Protein AF-A0A6L7G928-F1 (afdb_monomer)

Secondary structure (DSSP, 8-state):
-------SSSS----HHHHHHHHHHHTSSTTT--TTTSPPPPHHHHHHHHHHHHTT-STTSPP--HHHHHHHHHHHHHHTT-SSHHHHHHHTT--HHHHHHHHH-S-GGG--HHHHHHHHHHHTTSS--SSGGGTS-HHHHHTTT-

pLDDT: mean 85.72, std 15.26, range [35.34, 98.06]

Mean predicted aligned error: 6.54 Å

Organism: NCBI:txid2692189

Foldseek 3Di:
DDDPQPDDQNDGFDLVLLQVLVQCVVLVHLVSRDPVPGDTDDPVVSVVLLVVLVVPLDQPDPDDQCPNLQSLLSSLQVVVVHRHSCVSCLFLVHHSVVVVVCNVDPPVPPCHPSSSNSSCCRNRVVDDDPDPVVRDDPVVVVVVVD

Structure (mmCIF, N/CA/C/O backbone):
data_AF-A0A6L7G928-F1
#
_entry.id   AF-A0A6L7G928-F1
#
loop_
_atom_site.group_PDB
_atom_site.id
_atom_site.type_symbol
_atom_site.label_atom_id
_atom_site.label_alt_id
_atom_site.label_comp_id
_atom_site.label_asym_id
_atom_site.label_entity_id
_atom_site.label_seq_id
_atom_site.pdbx_PDB_ins_code
_atom_site.Cartn_x
_atom_site.Cartn_y
_atom_site.Cartn_z
_atom_site.occupancy
_atom_site.B_iso_or_equiv
_atom_site.auth_seq_id
_atom_site.auth_comp_id
_atom_site.auth_asym_id
_atom_site.auth_atom_id
_atom_site.pdbx_PDB_model_num
ATOM 1 N N . MET A 1 1 ? -22.715 21.341 -3.447 1.00 35.34 1 MET A N 1
ATOM 2 C CA . MET A 1 1 ? -21.274 21.121 -3.688 1.00 35.34 1 MET A CA 1
ATOM 3 C C . MET A 1 1 ? -21.184 20.031 -4.736 1.00 35.34 1 MET A C 1
ATOM 5 O O . MET A 1 1 ? -21.659 18.936 -4.476 1.00 35.34 1 MET A O 1
ATOM 9 N N . ASN A 1 2 ? -20.726 20.368 -5.941 1.00 35.72 2 ASN A N 1
ATOM 10 C CA . ASN A 1 2 ? -20.607 19.415 -7.043 1.00 35.72 2 ASN A CA 1
ATOM 11 C C . ASN A 1 2 ? -19.379 18.540 -6.783 1.00 35.72 2 ASN A C 1
ATOM 13 O O . ASN A 1 2 ? -18.256 19.023 -6.907 1.00 35.72 2 ASN A O 1
ATOM 17 N N . GLY A 1 3 ? -19.600 17.289 -6.380 1.00 40.16 3 GLY A N 1
ATOM 18 C CA . GLY A 1 3 ? -18.551 16.280 -6.315 1.00 40.16 3 GLY A CA 1
ATOM 19 C C . GLY A 1 3 ? -18.141 15.916 -7.734 1.00 40.16 3 GLY A C 1
ATOM 20 O O . GLY A 1 3 ? -18.885 15.241 -8.440 1.00 40.16 3 GLY A O 1
ATOM 21 N N . GLN A 1 4 ? -16.989 16.411 -8.177 1.00 41.91 4 GLN A N 1
ATOM 22 C CA . GLN A 1 4 ? -16.312 15.809 -9.314 1.00 41.91 4 GLN A CA 1
ATOM 23 C C . GLN A 1 4 ? -15.776 14.465 -8.830 1.00 41.91 4 GLN A C 1
ATOM 25 O O . GLN A 1 4 ? -14.746 14.410 -8.169 1.00 41.91 4 GLN A O 1
ATOM 30 N N . GLU A 1 5 ? -16.508 13.391 -9.122 1.00 47.78 5 GLU A N 1
ATOM 31 C CA . GLU A 1 5 ? -15.951 12.044 -9.099 1.00 47.78 5 GLU A CA 1
ATOM 32 C C . GLU A 1 5 ? -14.774 12.034 -10.076 1.00 47.78 5 GLU A C 1
ATOM 34 O O . GLU A 1 5 ? -14.949 12.096 -11.296 1.00 47.78 5 GLU A O 1
ATOM 39 N N . THR A 1 6 ? -13.558 12.038 -9.539 1.00 47.78 6 THR A N 1
ATOM 40 C CA . THR A 1 6 ? -12.317 11.895 -10.296 1.00 47.78 6 THR A CA 1
ATOM 41 C C . THR A 1 6 ? -12.263 10.473 -10.856 1.00 47.78 6 THR A C 1
ATOM 43 O O . THR A 1 6 ? -11.612 9.582 -10.322 1.00 47.78 6 THR A O 1
ATOM 46 N N . MET A 1 7 ? -13.000 10.237 -11.942 1.00 40.56 7 MET A N 1
ATOM 47 C CA . MET A 1 7 ? -12.896 9.027 -12.747 1.00 40.56 7 MET A CA 1
ATOM 48 C C . MET A 1 7 ? -11.591 9.089 -13.543 1.00 40.56 7 MET A C 1
ATOM 50 O O . MET A 1 7 ? -11.532 9.657 -14.633 1.00 40.56 7 MET A O 1
ATOM 54 N N . GLN A 1 8 ? -10.533 8.490 -13.008 1.00 46.47 8 GLN A N 1
ATOM 55 C CA . GLN A 1 8 ? -9.375 8.097 -13.802 1.00 46.47 8 GLN A CA 1
ATOM 56 C C . GLN A 1 8 ? -9.396 6.570 -13.924 1.00 46.47 8 GLN A C 1
ATOM 58 O O . GLN A 1 8 ? -9.182 5.872 -12.944 1.00 46.47 8 GLN A O 1
ATOM 63 N N . LEU A 1 9 ? -9.663 6.084 -15.149 1.00 46.88 9 LEU A N 1
ATOM 64 C CA . LEU A 1 9 ? -9.648 4.674 -15.599 1.00 46.88 9 LEU A CA 1
ATOM 65 C C . LEU A 1 9 ? -10.939 3.838 -15.445 1.00 46.88 9 LEU A C 1
ATOM 67 O O . LEU A 1 9 ? -10.888 2.622 -15.581 1.00 46.88 9 LEU A O 1
ATOM 71 N N . GLY A 1 10 ? -12.113 4.456 -15.272 1.00 44.28 10 GLY A N 1
ATOM 72 C CA . GLY A 1 10 ? -13.406 3.753 -15.386 1.00 44.28 10 GLY A CA 1
ATOM 73 C C . GLY A 1 10 ? -13.831 2.928 -14.163 1.00 44.28 10 GLY A C 1
ATOM 74 O O . GLY A 1 10 ? -14.933 2.385 -14.164 1.00 44.28 10 GLY A O 1
ATOM 75 N N . CYS A 1 11 ? -13.015 2.902 -13.108 1.00 49.06 11 CYS A N 1
ATOM 76 C CA . CYS A 1 11 ? -13.410 2.490 -11.762 1.00 49.06 11 CYS A CA 1
ATOM 77 C C . CYS A 1 11 ? -13.461 3.725 -10.846 1.00 49.06 11 CYS A C 1
ATOM 79 O O . CYS A 1 11 ? -12.625 4.622 -10.998 1.00 49.06 11 CYS A O 1
ATOM 81 N N . PRO A 1 12 ? -14.422 3.805 -9.909 1.00 64.81 12 PRO A N 1
ATOM 82 C CA . PRO A 1 12 ? -14.424 4.859 -8.903 1.00 64.81 12 PRO A CA 1
ATOM 83 C C . PRO A 1 12 ? -13.155 4.762 -8.047 1.00 64.81 12 PRO A C 1
ATOM 85 O O . PRO A 1 12 ? -12.736 3.669 -7.668 1.00 64.81 12 PRO A O 1
ATOM 88 N N . LEU A 1 13 ? -12.542 5.913 -7.766 1.00 75.44 13 LEU A N 1
ATOM 89 C CA . LEU A 1 13 ? -11.373 6.013 -6.897 1.00 75.44 13 LEU A CA 1
ATOM 90 C C . LEU A 1 13 ? -11.729 5.472 -5.5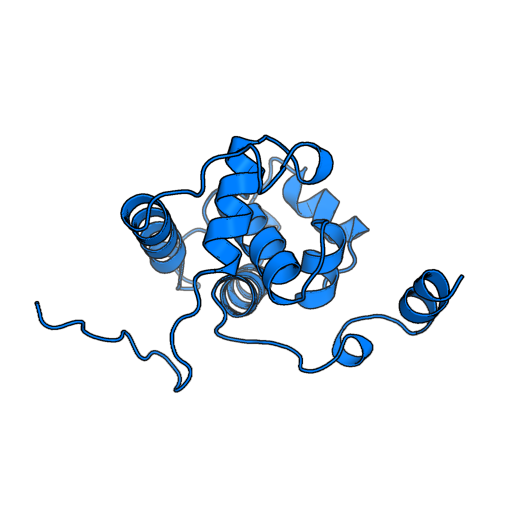03 1.00 75.44 13 LEU A C 1
ATOM 92 O O . LEU A 1 13 ? -12.591 6.029 -4.825 1.00 75.44 13 LEU A O 1
ATOM 96 N N . ASP A 1 14 ? -11.059 4.404 -5.071 1.00 85.31 14 ASP A N 1
ATOM 97 C CA . ASP A 1 14 ? -11.282 3.789 -3.762 1.00 85.31 14 ASP A CA 1
ATOM 98 C C . ASP A 1 14 ? -10.063 3.998 -2.856 1.00 85.31 14 ASP A C 1
ATOM 100 O O . ASP A 1 14 ? -9.083 3.250 -2.893 1.00 85.31 14 ASP A O 1
ATOM 104 N N . LEU A 1 15 ? -10.156 5.029 -2.011 1.00 92.06 15 LEU A N 1
ATOM 105 C CA . LEU A 1 15 ? -9.124 5.400 -1.041 1.00 92.06 15 LEU A CA 1
ATOM 106 C C . LEU A 1 15 ? -9.274 4.690 0.316 1.00 92.06 15 LEU A C 1
ATOM 108 O O . LEU A 1 15 ? -8.573 5.048 1.266 1.00 92.06 15 LEU A O 1
ATOM 112 N N . SER A 1 16 ? -10.163 3.696 0.450 1.00 94.12 16 SER A N 1
ATOM 113 C CA . SER A 1 16 ? -10.336 2.965 1.718 1.00 94.12 16 SER A CA 1
ATOM 114 C C . SER A 1 16 ? -9.037 2.291 2.169 1.00 94.12 16 SER A C 1
ATOM 116 O O . SER A 1 16 ? -8.655 2.408 3.333 1.00 94.12 16 SER A O 1
ATOM 118 N N . GLY A 1 17 ? -8.292 1.701 1.230 1.00 95.56 17 GLY A N 1
ATOM 119 C CA . GLY A 1 17 ? -6.972 1.125 1.485 1.00 95.56 17 GLY A CA 1
ATOM 120 C C . GLY A 1 17 ? -5.977 2.145 2.024 1.00 95.56 17 GLY A C 1
ATOM 121 O O . GLY A 1 17 ? -5.317 1.891 3.031 1.00 95.56 17 GLY A O 1
ATOM 122 N N . LEU A 1 18 ? -5.893 3.315 1.381 1.00 96.94 18 LEU A N 1
ATOM 123 C CA . LEU A 1 18 ? -4.999 4.391 1.809 1.00 96.94 18 LEU A CA 1
ATOM 124 C C . LEU A 1 18 ? -5.369 4.902 3.207 1.00 96.94 18 LEU A C 1
ATOM 126 O O . LEU A 1 18 ? -4.482 5.140 4.025 1.00 96.94 18 LEU A O 1
ATOM 130 N N . ARG A 1 19 ? -6.667 5.003 3.519 1.00 97.38 19 ARG A N 1
ATOM 131 C CA . ARG A 1 19 ? -7.132 5.370 4.862 1.00 97.38 19 ARG A CA 1
ATOM 132 C C . ARG A 1 19 ? -6.692 4.359 5.916 1.00 97.38 19 ARG A C 1
ATOM 134 O O . ARG A 1 19 ? -6.175 4.763 6.954 1.00 97.38 19 ARG A O 1
ATOM 141 N N . THR A 1 20 ? -6.861 3.065 5.651 1.00 96.94 20 THR A N 1
ATOM 142 C CA . THR A 1 20 ? -6.401 2.010 6.563 1.00 96.94 20 THR A CA 1
ATOM 143 C C . THR A 1 20 ? -4.884 2.060 6.741 1.00 96.94 20 THR A C 1
ATOM 145 O O . THR A 1 20 ? -4.403 2.004 7.869 1.00 96.94 20 THR A O 1
ATOM 148 N N . ALA A 1 21 ? -4.123 2.239 5.658 1.00 97.69 21 ALA A N 1
ATOM 149 C CA . ALA A 1 21 ? -2.667 2.355 5.719 1.00 97.69 21 ALA A CA 1
ATOM 150 C C . ALA A 1 21 ? -2.198 3.541 6.575 1.00 97.69 21 ALA A C 1
ATOM 152 O O . ALA A 1 21 ? -1.250 3.401 7.347 1.00 97.69 21 ALA A O 1
ATOM 153 N N . LEU A 1 22 ? -2.877 4.687 6.476 1.00 97.75 22 LEU A N 1
ATOM 154 C CA . LEU A 1 22 ? -2.591 5.857 7.307 1.00 97.75 22 LEU A CA 1
ATOM 155 C C . LEU A 1 22 ? -2.906 5.606 8.783 1.00 97.75 22 LEU A C 1
ATOM 157 O O . LEU A 1 22 ? -2.075 5.915 9.630 1.00 97.75 22 LEU A O 1
ATOM 161 N N . ALA A 1 23 ? -4.041 4.974 9.091 1.00 97.31 23 ALA A N 1
ATOM 162 C CA . ALA A 1 23 ? -4.377 4.603 10.467 1.00 97.31 23 ALA A CA 1
ATOM 163 C C . ALA A 1 23 ? -3.328 3.649 11.075 1.00 97.31 23 ALA A C 1
ATOM 165 O O . ALA A 1 23 ? -2.940 3.780 12.234 1.00 97.31 23 ALA A O 1
ATOM 166 N N . ILE A 1 24 ? -2.805 2.719 10.269 1.00 97.12 24 ILE A N 1
ATOM 167 C CA . ILE A 1 24 ? -1.730 1.803 10.671 1.00 97.12 24 ILE A CA 1
ATOM 168 C C . ILE A 1 24 ? -0.401 2.537 10.884 1.00 97.12 24 ILE A C 1
ATOM 170 O O . ILE A 1 24 ? 0.348 2.178 11.795 1.00 97.12 24 ILE A O 1
ATOM 174 N N . GLU A 1 25 ? -0.081 3.530 10.049 1.00 96.06 25 GLU A N 1
ATOM 175 C CA . GLU A 1 25 ? 1.100 4.383 10.236 1.00 96.06 25 GLU A CA 1
ATOM 176 C C . GLU A 1 25 ? 0.993 5.182 11.543 1.00 96.06 25 GLU A C 1
ATOM 178 O O . GLU A 1 25 ? 1.957 5.206 12.307 1.00 96.06 25 GLU A O 1
ATOM 183 N N . GLU A 1 26 ? -0.178 5.752 11.845 1.00 95.81 26 GLU A N 1
ATOM 184 C CA . GLU A 1 26 ? -0.441 6.477 13.098 1.00 95.81 26 GLU A CA 1
ATOM 185 C C . GLU A 1 26 ? -0.361 5.562 14.332 1.00 95.81 26 GLU A C 1
ATOM 187 O O . GLU A 1 26 ? 0.251 5.931 15.336 1.00 95.81 26 GLU A O 1
ATOM 192 N N . ALA A 1 27 ? -0.882 4.334 14.242 1.00 95.25 27 ALA A N 1
ATOM 193 C CA . ALA A 1 27 ? -0.719 3.303 15.273 1.00 95.25 27 ALA A CA 1
ATOM 194 C C . ALA A 1 27 ? 0.721 2.743 15.354 1.00 95.25 27 ALA A C 1
ATOM 196 O O . ALA A 1 27 ? 1.063 1.978 16.259 1.00 95.25 27 ALA A O 1
ATOM 197 N N . GLY A 1 28 ? 1.579 3.087 14.392 1.00 94.12 28 GLY A N 1
ATOM 198 C CA . GLY A 1 28 ? 2.971 2.666 14.277 1.00 94.12 28 GLY A CA 1
ATOM 199 C C . GLY A 1 28 ? 3.169 1.366 13.495 1.00 94.12 28 GLY A C 1
ATOM 200 O O . GLY A 1 28 ? 4.110 1.278 12.699 1.00 94.12 28 GLY A O 1
ATOM 201 N N . GLN A 1 29 ? 2.335 0.338 13.706 1.00 93.31 29 GLN A N 1
ATOM 202 C CA . GLN A 1 29 ? 2.426 -0.954 13.007 1.00 93.31 29 GLN A CA 1
ATOM 203 C C . GLN A 1 29 ? 1.081 -1.692 12.935 1.00 93.31 29 GLN A C 1
ATOM 205 O O . GLN A 1 29 ? 0.222 -1.533 13.792 1.00 93.31 29 GLN A O 1
ATOM 210 N N . TRP A 1 30 ? 0.955 -2.615 11.972 1.00 94.94 30 TRP A N 1
ATOM 211 C CA . TRP A 1 30 ? -0.241 -3.450 11.765 1.00 94.94 30 TRP A CA 1
ATOM 212 C C . TRP A 1 30 ? -0.768 -4.145 13.023 1.00 94.94 30 TRP A C 1
ATOM 214 O O . TRP A 1 30 ? -1.970 -4.223 13.213 1.00 94.94 30 TRP A O 1
ATOM 224 N N . HIS A 1 31 ? 0.119 -4.673 13.869 1.00 93.88 31 HIS A N 1
ATOM 225 C CA . HIS A 1 31 ? -0.280 -5.415 15.069 1.00 93.88 31 HIS A CA 1
ATOM 226 C C . HIS A 1 31 ? -0.664 -4.509 16.250 1.00 93.88 31 HIS A C 1
ATOM 228 O O . HIS A 1 31 ? -1.099 -5.014 17.281 1.00 93.88 31 HIS A O 1
ATOM 234 N N . LEU A 1 32 ? -0.441 -3.198 16.120 1.00 94.56 32 LEU A N 1
ATOM 235 C CA . LEU A 1 32 ? -0.816 -2.184 17.106 1.00 94.56 32 LEU A CA 1
ATOM 236 C C . LEU A 1 32 ? -2.126 -1.487 16.734 1.00 94.56 32 LEU A C 1
ATOM 238 O O . LEU A 1 32 ? -2.777 -0.947 17.626 1.00 94.56 32 LEU A O 1
ATOM 242 N N . TYR A 1 33 ? -2.485 -1.526 15.448 1.00 95.12 33 TYR A N 1
ATOM 243 C CA . TYR A 1 33 ? -3.707 -0.953 14.910 1.00 95.12 33 TYR A CA 1
ATOM 244 C C . TYR A 1 33 ? -4.943 -1.740 15.353 1.00 95.12 33 TYR A C 1
ATOM 246 O O . TYR A 1 33 ? -5.032 -2.953 15.146 1.00 95.12 33 TYR A O 1
ATOM 254 N N . ASP A 1 34 ? -5.903 -1.021 15.918 1.00 93.88 34 ASP A N 1
ATOM 255 C CA . ASP A 1 34 ? -7.213 -1.507 16.323 1.00 93.88 34 ASP A CA 1
ATOM 256 C C . ASP A 1 34 ? -8.294 -0.548 15.785 1.00 93.88 34 ASP A C 1
ATOM 258 O O . ASP A 1 34 ? -8.382 0.587 16.256 1.00 93.88 34 ASP A O 1
ATOM 262 N N . PRO A 1 35 ? -9.134 -0.968 14.820 1.00 91.12 35 PRO A N 1
ATOM 263 C CA . PRO A 1 35 ? -10.143 -0.100 14.212 1.00 91.12 35 PRO A CA 1
ATOM 264 C C . PRO A 1 35 ? -11.241 0.358 15.184 1.00 91.12 35 PRO A C 1
ATOM 266 O O . PRO A 1 35 ? -11.948 1.315 14.871 1.00 91.12 35 PRO A O 1
ATOM 269 N N . GLU A 1 36 ? -11.418 -0.307 16.332 1.00 92.44 36 GLU A N 1
ATOM 270 C CA . GLU A 1 36 ? -12.395 0.108 17.349 1.00 92.44 36 GLU A CA 1
ATOM 271 C C . GLU A 1 36 ? -11.840 1.193 18.280 1.00 92.44 36 GLU A C 1
ATOM 273 O O . GLU A 1 36 ? -12.603 1.977 18.850 1.00 92.44 36 GLU A O 1
ATOM 278 N N . ARG A 1 37 ? -10.513 1.247 18.438 1.00 92.62 37 ARG A N 1
ATOM 279 C CA . ARG A 1 37 ? -9.829 2.169 19.355 1.00 92.62 37 ARG A CA 1
ATOM 280 C C . ARG A 1 37 ? -9.184 3.347 18.637 1.00 92.62 37 ARG A C 1
ATOM 282 O O . ARG A 1 37 ? -9.187 4.459 19.166 1.00 92.62 37 ARG A O 1
ATOM 289 N N . ASP A 1 38 ? -8.598 3.098 17.475 1.00 91.44 38 ASP A N 1
ATOM 290 C CA . ASP A 1 38 ? -7.766 4.063 16.776 1.00 91.44 38 ASP A CA 1
ATOM 291 C C . ASP A 1 38 ? -8.639 4.884 15.809 1.00 91.44 38 ASP A C 1
ATOM 293 O O . ASP A 1 38 ? -9.329 4.317 14.954 1.00 91.44 38 ASP A O 1
ATOM 297 N N . PRO A 1 39 ? -8.660 6.223 15.942 1.00 89.81 39 PRO A N 1
ATOM 298 C CA . PRO A 1 39 ? -9.528 7.066 15.135 1.00 89.81 39 PRO A CA 1
ATOM 299 C C . PRO A 1 39 ? -9.153 6.967 13.656 1.00 89.81 39 PRO A C 1
ATOM 301 O O . PRO A 1 39 ? -7.983 7.000 13.286 1.00 89.81 39 PRO A O 1
ATOM 304 N N . ALA A 1 40 ? -10.163 6.885 12.791 1.00 91.38 40 ALA A N 1
ATOM 305 C CA . ALA A 1 40 ? -9.928 6.908 11.357 1.00 91.38 40 ALA A CA 1
ATOM 306 C C . ALA A 1 40 ? -9.361 8.278 10.925 1.00 91.38 40 ALA A C 1
ATOM 308 O O . ALA A 1 40 ? -9.910 9.311 11.329 1.00 91.38 40 ALA A O 1
ATOM 309 N N . PRO A 1 41 ? -8.340 8.310 10.048 1.00 95.69 41 PRO A N 1
ATOM 310 C CA . PRO A 1 41 ? -7.863 9.547 9.443 1.00 95.69 41 PRO A CA 1
ATOM 311 C C . PRO A 1 41 ? -9.004 10.293 8.750 1.00 95.69 41 PRO A C 1
ATOM 313 O O . PRO A 1 41 ? -9.880 9.673 8.136 1.00 95.69 41 PRO A O 1
ATOM 316 N N . SER A 1 42 ? -8.997 11.623 8.831 1.00 95.75 42 SER A N 1
ATOM 317 C CA . SER A 1 42 ? -10.003 12.461 8.171 1.00 95.75 42 SER A CA 1
ATOM 318 C C . SER A 1 42 ? -9.878 12.410 6.646 1.00 95.75 42 SER A C 1
ATOM 320 O O . SER A 1 42 ? -8.796 12.188 6.103 1.00 95.75 42 SER A O 1
ATOM 322 N N . ASP A 1 43 ? -10.974 12.688 5.937 1.00 94.00 43 ASP A N 1
ATOM 323 C CA . ASP A 1 43 ? -10.989 12.728 4.467 1.00 94.00 43 ASP A CA 1
ATOM 324 C C . ASP A 1 43 ? -9.944 13.704 3.914 1.00 94.00 43 ASP A C 1
ATOM 326 O O . ASP A 1 43 ? -9.265 13.399 2.940 1.00 94.00 43 ASP A O 1
ATOM 330 N N . ALA A 1 44 ? -9.754 14.844 4.585 1.00 95.25 44 ALA A N 1
ATOM 331 C CA . ALA A 1 44 ? -8.758 15.840 4.206 1.00 95.25 44 ALA A CA 1
ATOM 332 C C . ALA A 1 44 ? -7.316 15.316 4.333 1.00 95.25 44 ALA A C 1
ATOM 334 O O . ALA A 1 44 ? -6.485 15.620 3.481 1.00 95.25 44 ALA A O 1
ATOM 335 N N . GLN A 1 45 ? -7.015 14.518 5.366 1.00 96.00 45 GLN A N 1
ATOM 336 C CA . GLN A 1 45 ? -5.698 13.887 5.519 1.00 96.00 45 GLN A CA 1
ATOM 337 C C . GLN A 1 45 ? -5.455 12.845 4.424 1.00 96.00 45 GLN A C 1
ATOM 339 O O . GLN A 1 45 ? -4.376 12.818 3.834 1.00 96.00 45 GLN A O 1
ATOM 344 N N . VAL A 1 46 ? -6.457 12.008 4.132 1.00 96.62 46 VAL A N 1
ATOM 345 C CA . VAL A 1 46 ? -6.355 10.979 3.085 1.00 96.62 46 VAL A CA 1
ATOM 346 C C . VAL A 1 46 ? -6.166 11.630 1.712 1.00 96.62 46 VAL A C 1
ATOM 348 O O . VAL A 1 46 ? -5.282 11.219 0.964 1.00 96.62 46 VAL A O 1
ATOM 351 N N . GLU A 1 47 ? -6.940 12.674 1.407 1.00 95.06 47 GLU A N 1
ATOM 352 C CA . GLU A 1 47 ? -6.831 13.429 0.155 1.00 95.06 47 GLU A CA 1
ATOM 353 C C . GLU A 1 47 ? -5.463 14.110 0.022 1.00 95.06 47 GLU A C 1
ATOM 355 O O . GLU A 1 47 ? -4.842 14.034 -1.034 1.00 95.06 47 GLU A O 1
ATOM 360 N N . ALA A 1 48 ? -4.946 14.725 1.091 1.00 95.69 48 ALA A N 1
ATOM 361 C CA . ALA A 1 48 ? -3.627 15.355 1.065 1.00 95.69 48 ALA A CA 1
ATOM 362 C C . ALA A 1 48 ? -2.523 14.347 0.705 1.00 95.69 48 ALA A C 1
ATOM 364 O O . ALA A 1 48 ? -1.729 14.598 -0.201 1.00 95.69 48 ALA A O 1
ATOM 365 N N . VAL A 1 49 ? -2.520 13.175 1.348 1.00 95.94 49 VAL A N 1
ATOM 366 C CA . VAL A 1 49 ? -1.539 12.115 1.068 1.00 95.94 49 VAL A CA 1
ATOM 367 C C . VAL A 1 49 ? -1.726 11.531 -0.332 1.00 95.94 49 VAL A C 1
ATOM 369 O O . VAL A 1 49 ? -0.744 11.243 -1.016 1.00 95.94 49 VAL A O 1
ATOM 372 N N . TYR A 1 50 ? -2.968 11.378 -0.796 1.00 95.38 50 TYR A N 1
ATOM 373 C CA . TYR A 1 50 ? -3.246 10.974 -2.173 1.00 95.38 50 TYR A CA 1
ATOM 374 C C . TYR A 1 50 ? -2.621 11.955 -3.177 1.00 95.38 50 TYR A C 1
ATOM 376 O O . TYR A 1 50 ? -1.894 11.529 -4.076 1.00 95.38 50 TYR A O 1
ATOM 384 N N . GLN A 1 51 ? -2.825 13.262 -2.996 1.00 93.69 51 GLN A N 1
ATOM 385 C CA . GLN A 1 51 ? -2.239 14.286 -3.869 1.00 93.69 51 GLN A CA 1
ATOM 386 C C . GLN A 1 51 ? -0.704 14.291 -3.807 1.00 93.69 51 GLN A C 1
ATOM 388 O O . GLN A 1 51 ? -0.050 14.424 -4.844 1.00 93.69 51 GLN A O 1
ATOM 393 N N . GLU A 1 52 ? -0.119 14.081 -2.623 1.00 94.12 52 GLU A N 1
ATOM 394 C CA . GLU A 1 52 ? 1.331 13.914 -2.460 1.00 94.12 52 GLU A CA 1
ATOM 395 C C . GLU A 1 52 ? 1.855 12.720 -3.266 1.00 94.12 52 GLU A C 1
ATOM 397 O O . GLU A 1 52 ? 2.830 12.869 -3.997 1.00 94.12 52 GLU A O 1
ATOM 402 N N . ILE A 1 53 ? 1.196 11.557 -3.202 1.00 93.69 53 ILE A N 1
ATOM 403 C CA . ILE A 1 53 ? 1.572 10.373 -3.995 1.00 93.69 53 ILE A CA 1
ATOM 404 C C . ILE A 1 53 ? 1.463 10.672 -5.495 1.00 93.69 53 ILE A C 1
ATOM 406 O O . ILE A 1 53 ? 2.380 10.365 -6.264 1.00 93.69 53 ILE A O 1
ATOM 410 N N . MET A 1 54 ? 0.364 11.301 -5.916 1.00 92.19 54 MET A N 1
ATOM 411 C CA . MET A 1 54 ? 0.091 11.597 -7.324 1.00 92.19 54 MET A CA 1
ATOM 4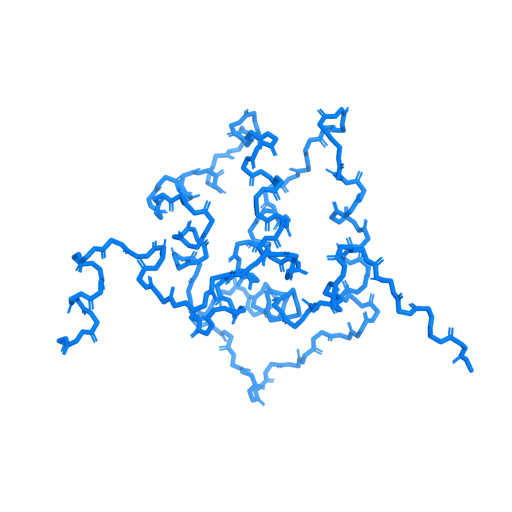12 C C . MET A 1 54 ? 1.067 12.614 -7.928 1.00 92.19 54 MET A C 1
ATOM 414 O O . MET A 1 54 ? 1.308 12.571 -9.138 1.00 92.19 54 MET A O 1
ATOM 418 N N . ALA A 1 55 ? 1.706 13.459 -7.112 1.00 91.56 55 ALA A N 1
ATOM 419 C CA . ALA A 1 55 ? 2.790 14.338 -7.559 1.00 91.56 55 ALA A CA 1
ATOM 420 C C . ALA A 1 55 ? 3.994 13.561 -8.133 1.00 91.56 55 ALA A C 1
ATOM 422 O O . ALA A 1 55 ? 4.751 14.097 -8.945 1.00 91.56 55 ALA A O 1
ATOM 423 N N . PHE A 1 56 ? 4.133 12.281 -7.774 1.00 90.38 56 PHE A N 1
ATOM 424 C CA . PHE A 1 56 ? 5.170 11.377 -8.267 1.00 90.38 56 PHE A CA 1
ATOM 425 C C . PHE A 1 56 ? 4.648 10.395 -9.325 1.00 90.38 56 PHE A C 1
ATOM 427 O O . PHE A 1 56 ? 5.299 9.392 -9.592 1.00 90.38 56 PHE A O 1
ATOM 434 N N . ASN A 1 57 ? 3.504 10.647 -9.974 1.00 88.31 57 ASN A N 1
ATOM 435 C CA . ASN A 1 57 ? 2.947 9.768 -11.016 1.00 88.31 57 ASN A CA 1
ATOM 436 C C . ASN A 1 57 ? 3.661 9.901 -12.390 1.00 88.31 57 ASN A C 1
ATOM 438 O O . ASN A 1 57 ? 3.051 9.844 -13.458 1.00 88.31 57 ASN A O 1
ATOM 442 N N . SER A 1 58 ? 4.972 10.131 -12.403 1.00 86.00 58 SER A N 1
ATOM 443 C CA . SER A 1 58 ? 5.741 10.211 -13.644 1.00 86.00 58 SER A CA 1
ATOM 444 C C . SER A 1 58 ? 7.152 9.686 -13.449 1.00 86.00 58 SER A C 1
ATOM 446 O O . SER A 1 58 ? 7.855 10.096 -12.532 1.00 86.00 58 SER A O 1
ATOM 448 N N . LYS A 1 59 ? 7.615 8.870 -14.404 1.00 82.88 59 LYS A N 1
ATOM 449 C CA . LYS A 1 59 ? 8.985 8.325 -14.444 1.00 82.88 59 LYS A CA 1
A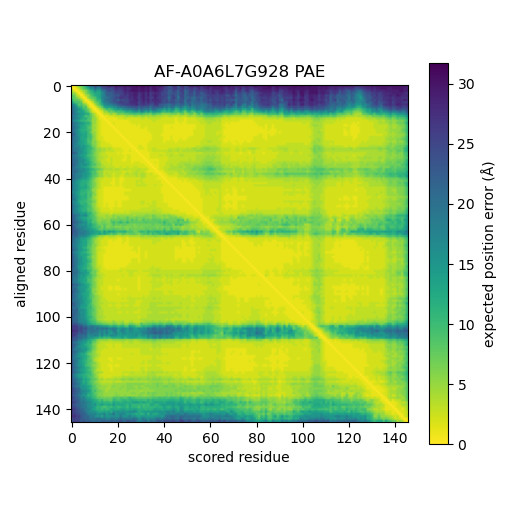TOM 450 C C . LYS A 1 59 ? 10.091 9.385 -14.470 1.00 82.88 59 LYS A C 1
ATOM 452 O O . LYS A 1 59 ? 11.262 9.048 -14.336 1.00 82.88 59 LYS A O 1
ATOM 457 N N . HIS A 1 60 ? 9.735 10.636 -14.756 1.00 84.25 60 HIS A N 1
ATOM 458 C CA . HIS A 1 60 ? 10.662 11.763 -14.823 1.00 84.25 60 HIS A CA 1
ATOM 459 C C . HIS A 1 60 ? 10.773 12.520 -13.498 1.00 84.25 60 HIS A C 1
ATOM 461 O O . HIS A 1 60 ? 11.653 13.368 -13.363 1.00 84.25 60 HIS A O 1
ATOM 467 N N . VAL A 1 61 ? 9.891 12.234 -12.540 1.00 79.88 61 VAL A N 1
ATOM 468 C CA . VAL A 1 61 ? 9.933 12.823 -11.205 1.00 79.88 61 VAL A CA 1
ATOM 469 C C . VAL A 1 61 ? 10.776 11.907 -10.314 1.00 79.88 61 VAL A C 1
ATOM 471 O O . VAL A 1 61 ? 10.545 10.695 -10.309 1.00 79.88 61 VAL A O 1
ATOM 474 N N . PRO A 1 62 ? 11.765 12.443 -9.577 1.00 81.12 62 PRO A N 1
ATOM 475 C CA . PRO A 1 62 ? 12.505 11.664 -8.593 1.00 81.12 62 PRO A CA 1
ATOM 476 C C . PRO A 1 62 ? 11.548 11.052 -7.573 1.00 81.12 62 PRO A C 1
ATOM 478 O O . PRO A 1 62 ? 10.689 11.749 -7.036 1.00 81.12 62 PRO A O 1
ATOM 481 N N . LEU A 1 63 ? 11.695 9.753 -7.317 1.00 80.94 63 LEU A N 1
ATOM 482 C CA . LEU A 1 63 ? 10.845 9.070 -6.354 1.00 80.94 63 LEU A CA 1
ATOM 483 C C . LEU A 1 63 ? 11.090 9.614 -4.939 1.00 80.94 63 LEU A C 1
ATOM 485 O O . LEU A 1 63 ? 12.236 9.912 -4.589 1.00 80.94 63 LEU A O 1
ATOM 489 N N . PRO A 1 64 ? 10.028 9.754 -4.132 1.00 78.00 64 PRO A N 1
ATOM 490 C CA . PRO A 1 64 ? 10.146 10.231 -2.765 1.00 78.00 64 PRO A CA 1
ATOM 491 C C . PRO A 1 64 ? 10.699 9.129 -1.853 1.00 78.00 64 PRO A C 1
ATOM 493 O O . PRO A 1 64 ? 10.921 7.992 -2.275 1.00 78.00 64 PRO A 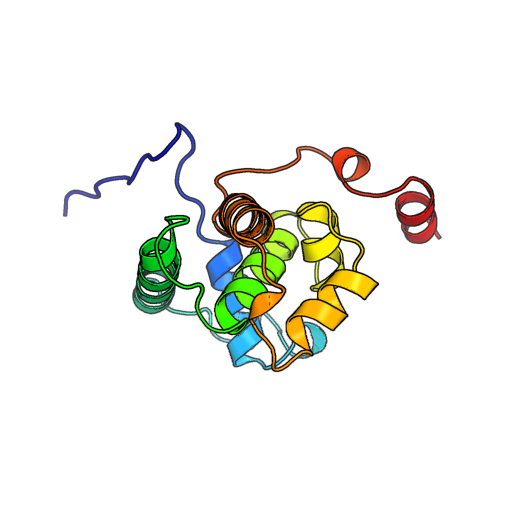O 1
ATOM 496 N N . ASP A 1 65 ? 10.866 9.453 -0.571 1.00 75.00 65 ASP A N 1
ATOM 497 C CA . ASP A 1 65 ? 11.154 8.456 0.459 1.00 75.00 65 ASP A CA 1
ATOM 498 C C . ASP A 1 65 ? 10.135 7.293 0.417 1.00 75.00 65 ASP A C 1
ATOM 500 O O . ASP A 1 65 ? 8.940 7.447 0.133 1.00 75.00 65 ASP A O 1
ATOM 504 N N . THR A 1 66 ? 10.633 6.108 0.761 1.00 86.81 66 THR A N 1
ATOM 505 C CA . THR A 1 66 ? 9.926 4.843 0.970 1.00 86.81 66 THR A CA 1
ATOM 506 C C . THR A 1 66 ? 8.680 4.913 1.853 1.00 86.81 66 THR A C 1
ATOM 508 O O . THR A 1 66 ? 7.899 3.960 1.828 1.00 86.81 66 THR A O 1
ATOM 511 N N . ARG A 1 67 ? 8.436 6.002 2.599 1.00 92.19 67 ARG A N 1
ATOM 512 C CA . ARG A 1 67 ? 7.181 6.222 3.339 1.00 92.19 67 ARG A CA 1
ATOM 513 C C . ARG A 1 67 ? 5.950 5.977 2.464 1.00 92.19 67 ARG A C 1
ATOM 515 O O . ARG A 1 67 ? 5.092 5.180 2.833 1.00 92.19 67 ARG A O 1
ATOM 522 N N . TYR A 1 68 ? 5.868 6.616 1.300 1.00 93.75 68 TYR A N 1
ATOM 523 C CA . TYR A 1 68 ? 4.697 6.470 0.431 1.00 93.75 68 TYR A CA 1
ATOM 524 C C . TYR A 1 68 ? 4.613 5.078 -0.187 1.00 93.75 68 TYR A C 1
ATOM 526 O O . TYR A 1 68 ? 3.529 4.514 -0.285 1.00 93.75 68 TYR A O 1
ATOM 534 N N . LEU A 1 69 ? 5.756 4.474 -0.529 1.00 94.25 69 LEU A N 1
ATOM 535 C CA . LEU A 1 69 ? 5.792 3.081 -0.969 1.00 94.25 69 LEU A CA 1
ATOM 536 C C . LEU A 1 69 ? 5.233 2.149 0.113 1.00 94.25 69 LEU A C 1
ATOM 538 O O . LEU A 1 69 ? 4.412 1.285 -0.179 1.00 94.25 69 LEU A O 1
ATOM 542 N N . ARG A 1 70 ? 5.631 2.353 1.372 1.00 95.44 70 ARG A N 1
ATOM 543 C CA . ARG A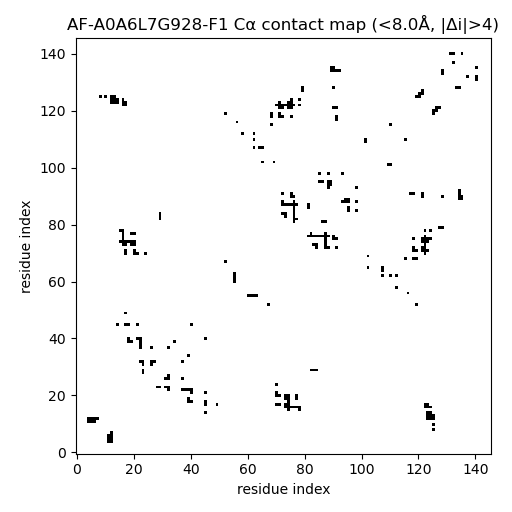 1 70 ? 5.121 1.606 2.523 1.00 95.44 70 ARG A CA 1
ATOM 544 C C . ARG A 1 70 ? 3.607 1.765 2.669 1.00 95.44 70 ARG A C 1
ATOM 546 O O . ARG A 1 70 ? 2.931 0.749 2.806 1.00 95.44 70 ARG A O 1
ATOM 553 N N . LEU A 1 71 ? 3.091 2.993 2.579 1.00 96.81 71 LEU A N 1
ATOM 554 C CA . LEU A 1 71 ? 1.651 3.270 2.627 1.00 96.81 71 LEU A CA 1
ATOM 555 C C . LEU A 1 71 ? 0.897 2.563 1.497 1.00 96.81 71 LEU A C 1
ATOM 557 O O . LEU A 1 71 ? -0.100 1.901 1.756 1.00 96.81 71 LEU A O 1
ATOM 561 N N . MET A 1 72 ? 1.393 2.636 0.260 1.00 96.75 72 MET A N 1
ATOM 562 C CA . MET A 1 72 ? 0.767 1.979 -0.893 1.00 96.75 72 MET A CA 1
ATOM 563 C C . MET A 1 72 ? 0.761 0.449 -0.764 1.00 96.75 72 MET A C 1
ATOM 565 O O . MET A 1 72 ? -0.230 -0.194 -1.104 1.00 96.75 72 MET A O 1
ATOM 569 N N . VAL A 1 73 ? 1.830 -0.145 -0.227 1.00 97.44 73 VAL A N 1
ATOM 570 C CA . VAL A 1 73 ? 1.886 -1.592 0.042 1.00 97.44 73 VAL A CA 1
ATOM 571 C C . VAL A 1 73 ? 0.908 -1.987 1.151 1.00 97.44 73 VAL A C 1
ATOM 573 O O . VAL A 1 73 ? 0.218 -2.998 1.025 1.00 97.44 73 VAL A O 1
ATOM 576 N N . ASP A 1 74 ? 0.816 -1.209 2.229 1.00 98.06 74 ASP A N 1
ATOM 577 C CA . ASP A 1 74 ? -0.154 -1.469 3.297 1.00 98.06 74 ASP A CA 1
ATOM 578 C C . ASP A 1 74 ? -1.596 -1.311 2.796 1.00 98.06 74 ASP A C 1
ATOM 580 O O . ASP A 1 74 ? -2.444 -2.157 3.081 1.00 98.06 74 ASP A O 1
ATOM 584 N N . ALA A 1 75 ? -1.851 -0.298 1.969 1.00 97.56 75 ALA A N 1
ATOM 585 C CA . ALA A 1 75 ? -3.144 -0.075 1.342 1.00 97.56 75 ALA A CA 1
ATOM 586 C C . ALA A 1 75 ? -3.528 -1.238 0.421 1.00 97.56 75 ALA A C 1
ATOM 588 O O . ALA A 1 75 ? -4.641 -1.749 0.515 1.00 97.56 75 ALA A O 1
ATOM 589 N N . ALA A 1 76 ? -2.594 -1.730 -0.399 1.00 97.00 76 ALA A N 1
ATOM 590 C CA . ALA A 1 76 ? -2.821 -2.899 -1.244 1.00 97.00 76 ALA A CA 1
ATOM 591 C C . ALA A 1 76 ? -3.193 -4.141 -0.414 1.00 97.00 76 ALA A C 1
ATOM 593 O O . ALA A 1 76 ? -4.098 -4.880 -0.796 1.00 97.00 76 ALA A O 1
ATOM 594 N N . ALA A 1 77 ? -2.548 -4.352 0.741 1.00 96.94 77 ALA A N 1
ATOM 595 C CA . ALA A 1 77 ? -2.909 -5.434 1.657 1.00 96.94 77 ALA A CA 1
ATOM 596 C C . ALA A 1 77 ? -4.332 -5.256 2.215 1.00 96.94 77 ALA A C 1
ATOM 598 O O . ALA A 1 77 ? -5.119 -6.202 2.184 1.00 96.94 77 ALA A O 1
ATOM 599 N N . ALA A 1 78 ? -4.664 -4.050 2.683 1.00 96.00 78 ALA A N 1
ATOM 600 C CA . ALA A 1 78 ? -5.973 -3.730 3.248 1.00 96.00 78 ALA A CA 1
ATOM 601 C C . ALA A 1 78 ? -7.107 -3.933 2.230 1.00 96.00 78 ALA A C 1
ATOM 603 O O . ALA A 1 78 ? -8.111 -4.569 2.547 1.00 96.00 78 ALA A O 1
ATOM 604 N N . LEU A 1 79 ? -6.917 -3.475 0.987 1.00 95.19 79 LEU A N 1
ATOM 605 C CA . LEU A 1 79 ? -7.895 -3.634 -0.097 1.00 95.19 79 LEU A CA 1
ATOM 606 C C . LEU A 1 79 ? -8.165 -5.096 -0.467 1.00 95.19 79 LEU A C 1
ATOM 608 O O . LEU A 1 79 ? -9.227 -5.397 -1.001 1.00 95.19 79 LEU A O 1
ATOM 612 N N . HIS A 1 80 ? -7.228 -5.994 -0.163 1.00 94.06 80 HIS A N 1
ATOM 613 C CA . HIS A 1 80 ? -7.370 -7.437 -0.364 1.00 94.06 80 HIS A CA 1
ATOM 614 C C . HIS A 1 80 ? -7.690 -8.178 0.951 1.00 94.06 80 HIS A C 1
ATOM 616 O O . HIS A 1 80 ? -7.489 -9.384 1.053 1.00 94.06 80 HIS A O 1
ATOM 622 N N . GLY A 1 81 ? -8.171 -7.473 1.984 1.00 93.00 81 GLY A N 1
ATOM 623 C CA . GLY A 1 81 ? -8.644 -8.087 3.232 1.00 93.00 81 GLY A CA 1
ATOM 624 C C . GLY A 1 81 ? -7.539 -8.676 4.115 1.00 93.00 81 GLY A C 1
ATOM 625 O O . GLY A 1 81 ? -7.795 -9.548 4.948 1.00 93.00 81 GLY A O 1
ATOM 626 N N . HIS A 1 82 ? -6.296 -8.226 3.944 1.00 94.56 82 HIS A N 1
ATOM 627 C CA . HIS A 1 82 ? -5.160 -8.702 4.721 1.00 94.56 82 HIS A CA 1
ATOM 628 C C . HIS A 1 82 ? -4.766 -7.741 5.846 1.00 94.56 82 HIS A C 1
ATOM 630 O O . HIS A 1 82 ? -4.999 -6.539 5.788 1.00 94.56 82 HIS A O 1
ATOM 636 N N . ASN A 1 83 ? -4.091 -8.290 6.859 1.00 93.88 83 ASN A N 1
ATOM 637 C CA . ASN A 1 83 ? -3.705 -7.594 8.089 1.00 93.88 83 ASN A CA 1
ATOM 638 C C . ASN A 1 83 ? -2.182 -7.488 8.292 1.00 93.88 83 ASN A C 1
ATOM 640 O O . ASN A 1 83 ? -1.694 -7.404 9.419 1.00 93.88 83 ASN A O 1
ATOM 644 N N . ALA A 1 84 ? -1.404 -7.572 7.210 1.00 94.69 84 ALA A N 1
ATOM 645 C CA . ALA A 1 84 ? 0.047 -7.451 7.284 1.00 94.69 84 ALA A CA 1
ATOM 646 C C . ALA A 1 84 ? 0.660 -7.032 5.948 1.00 94.69 84 ALA A C 1
ATOM 648 O O . ALA A 1 84 ? 0.346 -7.597 4.899 1.00 94.69 84 ALA A O 1
ATOM 649 N N . ARG A 1 85 ? 1.668 -6.157 6.017 1.00 96.00 85 ARG A N 1
ATOM 650 C CA . ARG A 1 85 ? 2.439 -5.646 4.869 1.00 96.00 85 ARG A CA 1
ATOM 651 C C . ARG A 1 85 ? 2.998 -6.720 3.934 1.00 96.00 85 ARG A C 1
ATOM 653 O O . ARG A 1 85 ? 3.133 -6.493 2.737 1.00 96.00 85 ARG A O 1
ATOM 660 N N . ARG A 1 86 ? 3.332 -7.906 4.460 1.00 94.81 86 ARG A N 1
ATOM 661 C CA . ARG A 1 86 ? 3.826 -9.031 3.640 1.00 94.81 86 ARG A CA 1
ATOM 662 C C . ARG A 1 86 ? 2.842 -9.417 2.530 1.00 94.81 86 ARG A C 1
ATOM 664 O O . ARG A 1 86 ? 3.267 -9.831 1.457 1.00 94.81 86 ARG A O 1
ATOM 671 N N . TRP A 1 87 ? 1.546 -9.269 2.786 1.00 95.00 87 TRP A N 1
ATOM 672 C CA . TRP A 1 87 ? 0.514 -9.577 1.808 1.00 95.00 87 TRP A CA 1
ATOM 673 C C . TRP A 1 87 ? 0.440 -8.506 0.730 1.00 95.00 87 TRP A C 1
ATOM 675 O O . TRP A 1 87 ? 0.373 -8.851 -0.439 1.00 95.00 87 TRP A O 1
ATOM 685 N N . GLY A 1 88 ? 0.594 -7.235 1.102 1.00 96.94 88 GLY A N 1
ATOM 686 C CA . GLY A 1 88 ? 0.700 -6.133 0.148 1.00 96.94 88 GLY A CA 1
ATOM 687 C C . GLY A 1 88 ? 1.836 -6.332 -0.850 1.00 96.94 88 GLY A C 1
ATOM 688 O O . GLY A 1 88 ? 1.639 -6.151 -2.045 1.00 96.94 88 GLY A O 1
ATOM 689 N N . TRP A 1 89 ? 3.002 -6.796 -0.383 1.00 96.38 89 TRP A N 1
ATOM 690 C CA . TRP A 1 89 ? 4.108 -7.158 -1.277 1.00 96.38 89 TRP A CA 1
ATOM 691 C C . TRP A 1 89 ? 3.720 -8.256 -2.263 1.00 96.38 89 TRP A C 1
ATOM 693 O O . TRP A 1 89 ? 4.009 -8.134 -3.448 1.00 96.38 89 TRP A O 1
ATOM 703 N N . SER A 1 90 ? 3.031 -9.290 -1.776 1.00 95.44 90 SER A N 1
ATOM 704 C CA . SER A 1 90 ? 2.584 -10.407 -2.614 1.00 95.44 90 SER A CA 1
ATOM 705 C C . SER A 1 90 ? 1.578 -9.938 -3.669 1.00 95.44 90 SER A C 1
ATOM 707 O O . SER A 1 90 ? 1.747 -10.255 -4.840 1.00 95.44 90 SER A O 1
ATOM 709 N N . VAL A 1 91 ? 0.609 -9.099 -3.279 1.00 96.06 91 VAL A N 1
ATOM 710 C CA . VAL A 1 91 ? -0.350 -8.451 -4.189 1.00 96.06 91 VAL A CA 1
ATOM 711 C C . VAL A 1 91 ? 0.393 -7.701 -5.300 1.00 96.06 91 VAL A C 1
ATOM 713 O O . VAL A 1 91 ? 0.143 -7.911 -6.479 1.00 96.06 91 VAL A O 1
ATOM 716 N N . ILE A 1 92 ? 1.400 -6.895 -4.980 1.00 95.19 92 ILE A N 1
ATOM 717 C CA . ILE A 1 92 ? 2.119 -6.147 -6.025 1.00 95.19 92 ILE A CA 1
ATOM 718 C C . ILE A 1 92 ? 3.179 -6.976 -6.774 1.00 95.19 92 ILE A C 1
ATOM 720 O O . ILE A 1 92 ? 4.014 -6.414 -7.484 1.00 95.19 92 ILE A O 1
ATOM 724 N N . GLY A 1 93 ? 3.163 -8.306 -6.628 1.00 93.25 93 GLY A N 1
ATOM 725 C CA . GLY A 1 93 ? 4.033 -9.231 -7.359 1.00 93.25 93 GLY A CA 1
ATOM 726 C C . GLY A 1 93 ? 5.475 -9.278 -6.848 1.00 93.25 93 GLY A C 1
ATOM 727 O O . GLY A 1 93 ? 6.388 -9.654 -7.583 1.00 93.25 93 GLY A O 1
ATOM 728 N N . VAL A 1 94 ? 5.709 -8.887 -5.595 1.00 93.12 94 VAL A N 1
ATOM 729 C CA . VAL A 1 94 ? 7.039 -8.827 -4.980 1.00 93.12 94 VAL A CA 1
ATOM 730 C C . VAL A 1 94 ? 7.140 -9.840 -3.848 1.00 93.12 94 VAL A C 1
ATOM 732 O O . VAL A 1 94 ? 6.312 -9.886 -2.942 1.00 93.12 94 VAL A O 1
ATOM 735 N N . ASN A 1 95 ? 8.219 -10.628 -3.840 1.00 92.25 95 ASN A N 1
ATOM 736 C CA . ASN A 1 95 ? 8.493 -11.512 -2.711 1.00 92.25 95 ASN A CA 1
ATOM 737 C C . ASN A 1 95 ? 8.601 -10.689 -1.405 1.00 92.25 95 ASN A C 1
ATOM 739 O O . ASN A 1 95 ? 9.405 -9.750 -1.357 1.00 92.25 95 ASN A O 1
ATOM 743 N N . PRO A 1 96 ? 7.884 -11.048 -0.322 1.00 92.81 96 PRO A N 1
ATOM 744 C CA . PRO A 1 96 ? 7.860 -10.244 0.903 1.00 92.81 96 PRO A CA 1
ATOM 745 C C . PRO A 1 96 ? 9.233 -9.995 1.538 1.00 92.81 96 PRO A C 1
ATOM 747 O O . PRO A 1 96 ? 9.461 -8.934 2.123 1.00 92.81 96 PRO A O 1
ATOM 750 N N . THR A 1 97 ? 10.168 -10.942 1.412 1.00 91.31 97 THR A N 1
ATOM 751 C CA . THR A 1 97 ? 11.543 -10.788 1.912 1.00 91.31 97 THR A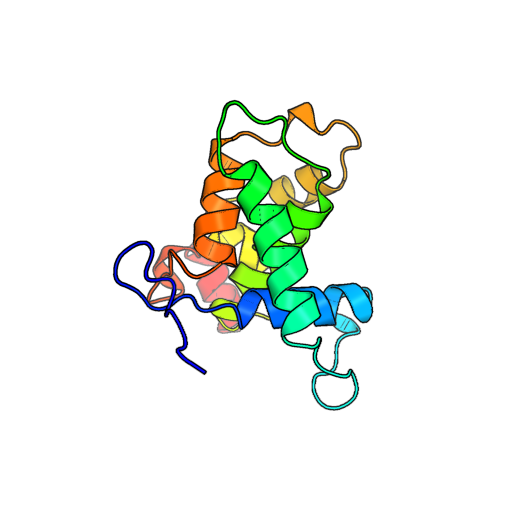 CA 1
ATOM 752 C C . THR A 1 97 ? 12.288 -9.707 1.137 1.00 91.31 97 THR A C 1
ATOM 754 O O . THR A 1 97 ? 12.950 -8.865 1.743 1.00 91.31 97 THR A O 1
ATOM 757 N N . SER A 1 98 ? 12.155 -9.696 -0.192 1.00 90.50 98 SER A N 1
ATOM 758 C CA . SER A 1 98 ? 12.721 -8.651 -1.051 1.00 90.50 98 SER A CA 1
ATOM 759 C C . SER A 1 98 ? 12.082 -7.295 -0.758 1.00 90.50 98 SER A C 1
ATOM 761 O O . SER A 1 98 ? 12.795 -6.314 -0.571 1.00 90.50 98 SER A O 1
ATOM 763 N N . GLY A 1 99 ? 10.755 -7.257 -0.612 1.00 91.94 99 GLY A N 1
ATOM 764 C CA . GLY A 1 99 ? 10.013 -6.046 -0.257 1.00 91.94 99 GLY A CA 1
ATOM 765 C C . GLY A 1 99 ? 10.461 -5.425 1.069 1.00 91.94 99 GLY A C 1
ATOM 766 O O . GLY A 1 99 ? 10.711 -4.224 1.153 1.00 91.94 99 GLY A O 1
ATOM 767 N N . ARG A 1 100 ? 10.664 -6.247 2.108 1.00 90.12 100 ARG A N 1
ATOM 768 C CA . ARG A 1 100 ? 11.201 -5.775 3.396 1.00 90.12 100 ARG A CA 1
ATOM 769 C C . ARG A 1 100 ? 12.585 -5.137 3.251 1.00 90.12 100 ARG A C 1
ATOM 771 O O . ARG A 1 100 ? 12.856 -4.156 3.935 1.00 90.12 100 ARG A O 1
ATOM 778 N N . ARG A 1 101 ? 13.452 -5.689 2.396 1.00 89.38 101 ARG A N 1
ATOM 779 C CA . ARG A 1 101 ? 14.792 -5.130 2.149 1.00 89.38 101 ARG A CA 1
ATOM 780 C C . ARG A 1 101 ? 14.707 -3.769 1.469 1.00 89.38 101 ARG A C 1
ATOM 782 O O . ARG A 1 101 ? 15.400 -2.865 1.903 1.00 89.38 101 ARG A O 1
ATOM 789 N N . ILE A 1 102 ? 13.806 -3.607 0.499 1.00 88.88 102 ILE A N 1
ATOM 790 C CA . ILE A 1 102 ? 13.591 -2.330 -0.202 1.00 88.88 102 ILE A CA 1
ATOM 791 C C . ILE A 1 102 ? 13.224 -1.202 0.775 1.00 88.88 102 ILE A C 1
ATOM 793 O O . ILE A 1 102 ? 13.732 -0.099 0.637 1.00 88.88 102 ILE A O 1
ATOM 797 N N . LEU A 1 103 ? 12.389 -1.466 1.789 1.00 87.69 103 LEU A N 1
ATOM 798 C CA . LEU A 1 103 ? 12.032 -0.452 2.800 1.00 87.69 103 LEU A CA 1
ATOM 799 C C . LEU A 1 103 ? 13.106 -0.217 3.869 1.00 87.69 103 LEU A C 1
ATOM 801 O O . LEU A 1 103 ? 12.989 0.732 4.636 1.00 87.69 103 LEU A O 1
ATOM 805 N N . GLY A 1 104 ? 14.070 -1.128 4.007 1.00 80.88 104 GLY A N 1
ATOM 806 C CA . GLY A 1 104 ? 15.108 -1.059 5.037 1.00 80.88 104 GLY A CA 1
ATOM 807 C C . GLY A 1 104 ? 16.422 -0.456 4.550 1.00 80.88 104 GLY A C 1
ATOM 808 O O . GLY A 1 104 ? 17.339 -0.295 5.348 1.00 80.88 104 GLY A O 1
ATOM 809 N N . GLU A 1 105 ? 16.543 -0.181 3.256 1.00 74.44 105 GLU A N 1
ATOM 810 C CA . GLU A 1 105 ? 17.737 0.411 2.668 1.00 74.44 105 GLU A CA 1
ATOM 811 C C . GLU A 1 105 ? 17.585 1.937 2.623 1.00 74.44 105 GLU A C 1
ATOM 813 O O . GLU A 1 105 ? 16.607 2.453 2.092 1.00 74.44 105 GLU A O 1
ATOM 818 N N . GLU A 1 106 ? 18.568 2.659 3.170 1.00 61.34 106 GLU A N 1
ATOM 819 C CA . GLU A 1 106 ? 18.647 4.132 3.096 1.00 61.34 106 GLU A CA 1
ATOM 820 C C . GLU A 1 106 ? 18.902 4.628 1.659 1.00 61.34 106 GLU A C 1
ATOM 822 O O . GLU A 1 106 ? 18.724 5.802 1.345 1.00 61.34 106 GLU A O 1
ATOM 827 N N . ASP A 1 107 ? 19.313 3.721 0.769 1.00 64.31 107 ASP A N 1
ATOM 828 C CA . ASP A 1 107 ? 19.560 4.004 -0.636 1.00 64.31 107 ASP A CA 1
ATOM 829 C C . ASP A 1 107 ? 18.286 3.797 -1.474 1.00 64.31 107 ASP A C 1
ATOM 831 O O . ASP A 1 107 ? 17.983 2.705 -1.967 1.00 64.31 107 ASP A O 1
ATOM 835 N N . HIS A 1 108 ? 17.540 4.888 -1.658 1.00 63.41 108 HIS A N 1
ATOM 836 C CA . HIS A 1 108 ? 16.301 4.940 -2.440 1.00 63.41 108 HIS A CA 1
ATOM 837 C C . HIS A 1 108 ? 16.482 4.637 -3.940 1.00 63.41 108 HIS A C 1
ATOM 839 O O . HIS A 1 108 ? 15.491 4.504 -4.660 1.00 63.41 108 HIS A O 1
ATOM 845 N N . THR A 1 109 ? 17.717 4.471 -4.431 1.00 65.25 109 THR A N 1
ATOM 846 C CA . THR A 1 109 ? 17.995 4.145 -5.843 1.00 65.25 109 THR A CA 1
ATOM 847 C C . THR A 1 109 ? 17.464 2.776 -6.277 1.00 65.25 109 THR A C 1
ATOM 849 O O . THR A 1 109 ? 17.373 2.506 -7.476 1.00 65.25 109 THR A O 1
ATOM 852 N N . LYS A 1 110 ? 17.074 1.907 -5.332 1.00 70.56 110 LYS A N 1
ATOM 853 C CA . LYS A 1 110 ? 16.552 0.565 -5.639 1.00 70.56 110 LYS A CA 1
ATOM 854 C C . LYS A 1 110 ? 15.050 0.505 -5.890 1.00 70.56 110 LYS A C 1
ATOM 856 O O . LYS A 1 110 ? 14.562 -0.530 -6.349 1.00 70.56 110 LYS A O 1
ATOM 861 N N . VAL A 1 111 ? 14.309 1.580 -5.620 1.00 86.44 111 VAL A N 1
ATOM 862 C CA . VAL A 1 111 ? 12.896 1.638 -6.004 1.00 86.44 111 VAL A CA 1
ATOM 863 C C . VAL A 1 111 ? 12.832 1.966 -7.490 1.00 86.44 111 VAL A C 1
ATOM 865 O O . VAL A 1 111 ? 13.116 3.081 -7.915 1.00 86.44 111 VAL A O 1
ATOM 868 N N . SER A 1 112 ? 12.477 0.976 -8.305 1.00 89.00 112 SER A N 1
ATOM 869 C CA . SER A 1 112 ? 12.250 1.211 -9.726 1.00 89.00 112 SER A CA 1
ATOM 870 C C . SER A 1 112 ? 10.929 1.951 -9.944 1.00 89.00 112 SER A C 1
ATOM 872 O O . SER A 1 112 ? 9.969 1.784 -9.188 1.00 89.00 112 SER A O 1
ATOM 874 N N . TRP A 1 113 ? 10.848 2.725 -11.028 1.00 89.94 113 TRP A N 1
ATOM 875 C CA . TRP A 1 113 ? 9.594 3.357 -11.446 1.00 89.94 113 TRP A CA 1
ATOM 876 C C . TRP A 1 113 ? 8.460 2.335 -11.615 1.00 89.94 113 TRP A C 1
ATOM 878 O O . TRP A 1 113 ? 7.319 2.601 -11.260 1.00 89.94 113 TRP A O 1
ATOM 888 N N . GLN A 1 114 ? 8.773 1.145 -12.131 1.00 92.50 114 GLN A N 1
ATOM 889 C CA . GLN A 1 114 ? 7.801 0.073 -12.328 1.00 92.50 114 GLN A CA 1
ATOM 890 C C . GLN A 1 114 ? 7.237 -0.410 -10.995 1.00 92.50 114 GLN A C 1
ATOM 892 O O . GLN A 1 114 ? 6.028 -0.560 -10.871 1.00 92.50 114 GLN A O 1
ATOM 897 N N . LEU A 1 115 ? 8.097 -0.612 -9.992 1.00 93.25 115 LEU A N 1
ATOM 898 C CA . LEU A 1 115 ? 7.649 -0.998 -8.660 1.00 93.25 115 LEU A CA 1
ATOM 899 C C . LEU A 1 115 ? 6.755 0.081 -8.045 1.00 93.25 115 LEU A C 1
ATOM 901 O O . LEU A 1 115 ? 5.700 -0.235 -7.501 1.00 93.25 115 LEU A O 1
ATOM 905 N N . TRP A 1 116 ? 7.170 1.344 -8.157 1.00 93.50 116 TRP A N 1
ATOM 906 C CA . TRP A 1 116 ? 6.389 2.480 -7.683 1.00 93.50 116 TRP A CA 1
ATOM 907 C C . TRP A 1 116 ? 5.009 2.535 -8.338 1.00 93.50 116 TRP A C 1
ATOM 909 O O . TRP A 1 116 ? 3.996 2.598 -7.647 1.00 93.50 116 TRP A O 1
ATOM 919 N N . PHE A 1 117 ? 4.967 2.458 -9.668 1.00 93.62 117 PHE A N 1
ATOM 920 C CA . PHE A 1 117 ? 3.728 2.521 -10.428 1.00 93.62 117 PHE A CA 1
ATOM 921 C C . PHE A 1 117 ? 2.793 1.361 -10.077 1.00 93.62 117 PHE A C 1
ATOM 923 O O . PHE A 1 117 ? 1.616 1.596 -9.827 1.00 93.62 117 PHE A O 1
ATOM 930 N N . THR A 1 118 ? 3.309 0.133 -9.965 1.00 95.25 118 THR A N 1
ATOM 931 C CA . THR A 1 118 ? 2.508 -1.020 -9.527 1.00 95.25 118 THR A CA 1
ATOM 932 C C . THR A 1 118 ? 1.967 -0.819 -8.111 1.00 95.25 118 THR A C 1
ATOM 934 O O . THR A 1 118 ? 0.781 -1.043 -7.874 1.00 95.25 118 THR A O 1
ATOM 937 N N . ALA A 1 119 ? 2.798 -0.357 -7.170 1.00 95.62 119 ALA A N 1
ATOM 938 C CA . ALA A 1 119 ? 2.353 -0.072 -5.808 1.00 95.62 119 ALA A CA 1
ATOM 939 C C . ALA A 1 119 ? 1.249 0.991 -5.785 1.00 95.62 119 ALA A C 1
ATOM 941 O O . ALA A 1 119 ? 0.246 0.807 -5.103 1.00 95.62 119 ALA A O 1
ATOM 942 N N . MET A 1 120 ? 1.388 2.051 -6.579 1.00 94.38 120 MET A N 1
ATOM 943 C CA . MET A 1 120 ? 0.372 3.088 -6.734 1.00 94.38 120 MET A CA 1
ATOM 944 C C . MET A 1 120 ? -0.924 2.532 -7.334 1.00 94.38 120 MET A C 1
ATOM 946 O O . MET A 1 120 ? -1.999 2.801 -6.804 1.00 94.38 120 MET A O 1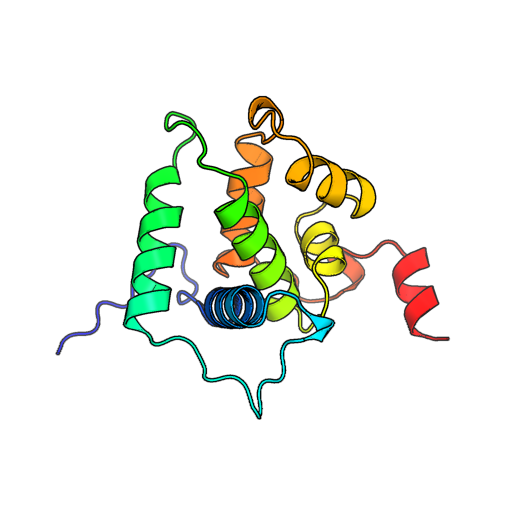
ATOM 950 N N . SER A 1 121 ? -0.842 1.713 -8.388 1.00 93.69 121 SER A N 1
ATOM 951 C CA . SER A 1 121 ? -2.021 1.109 -9.016 1.00 93.69 121 SER A CA 1
ATOM 952 C C . SER A 1 121 ? -2.825 0.252 -8.043 1.00 93.69 121 SER A C 1
ATOM 954 O O . SER A 1 121 ? -4.039 0.402 -7.961 1.00 93.69 121 SER A O 1
ATOM 956 N N . PHE A 1 122 ? -2.166 -0.615 -7.277 1.00 94.88 122 PHE A N 1
ATOM 957 C CA . PHE A 1 122 ? -2.859 -1.478 -6.319 1.00 94.88 122 PHE A CA 1
ATOM 958 C C . PHE A 1 122 ? -3.244 -0.744 -5.030 1.00 94.88 122 PHE A C 1
ATOM 960 O O . PHE A 1 122 ? -4.345 -0.934 -4.524 1.00 94.88 122 PHE A O 1
ATOM 967 N N . GLY A 1 123 ? -2.367 0.111 -4.504 1.00 95.00 123 GLY A N 1
ATOM 968 C CA . GLY A 1 123 ? -2.574 0.826 -3.243 1.00 95.00 123 GLY A CA 1
ATOM 969 C C . GLY A 1 123 ? -3.658 1.902 -3.311 1.00 95.00 123 GLY A C 1
ATOM 970 O O . GLY A 1 123 ? -4.346 2.128 -2.320 1.00 95.00 123 GLY A O 1
ATOM 971 N N . LEU A 1 124 ? -3.845 2.532 -4.476 1.00 93.44 124 LEU A N 1
ATOM 972 C CA . LEU A 1 124 ? -4.898 3.533 -4.709 1.00 93.44 124 LEU A CA 1
ATOM 973 C C . LEU A 1 124 ? -6.164 2.940 -5.351 1.00 93.44 124 LEU A C 1
ATOM 975 O O . LEU A 1 124 ? -7.071 3.677 -5.729 1.00 93.44 124 LEU A O 1
ATOM 979 N N . GLY A 1 125 ? -6.231 1.612 -5.493 1.00 90.56 125 GLY A N 1
ATOM 980 C CA . GLY A 1 125 ? -7.419 0.919 -5.993 1.00 90.56 125 GLY A CA 1
ATOM 981 C C . GLY A 1 125 ? -7.643 0.990 -7.508 1.00 90.56 125 GLY A C 1
ATOM 982 O O . GLY A 1 125 ? -8.713 0.599 -7.964 1.00 90.56 125 GLY A O 1
ATOM 983 N N . PHE A 1 126 ? -6.660 1.428 -8.301 1.00 89.56 126 PHE A N 1
ATOM 984 C CA . PHE A 1 126 ? -6.729 1.389 -9.771 1.00 89.56 126 PHE A CA 1
ATOM 985 C C . PHE A 1 126 ? -6.612 -0.033 -10.345 1.00 89.56 126 PHE A C 1
ATOM 987 O O . PHE A 1 126 ? -7.047 -0.279 -11.468 1.00 89.56 126 PHE A O 1
ATOM 994 N N . ALA A 1 127 ? -6.018 -0.961 -9.592 1.00 90.75 127 ALA A N 1
ATOM 995 C CA . ALA A 1 127 ? -5.907 -2.377 -9.925 1.00 90.75 127 ALA A CA 1
ATOM 996 C C . ALA A 1 127 ? -6.239 -3.244 -8.703 1.00 90.75 127 ALA A C 1
ATOM 998 O O . ALA A 1 127 ? -5.895 -2.892 -7.572 1.00 90.75 127 ALA A O 1
ATOM 999 N N . ARG A 1 128 ? -6.901 -4.382 -8.934 1.00 88.44 128 ARG A N 1
ATOM 1000 C CA . ARG A 1 128 ? -7.241 -5.391 -7.919 1.00 88.44 128 ARG A CA 1
ATOM 1001 C C . ARG A 1 128 ? -7.250 -6.775 -8.544 1.00 88.44 128 ARG A C 1
ATOM 1003 O O . ARG A 1 128 ? -7.572 -6.899 -9.723 1.00 88.44 128 ARG A O 1
ATOM 1010 N N . TYR A 1 129 ? -6.938 -7.781 -7.739 1.00 90.00 129 TYR A N 1
ATOM 1011 C CA . TYR A 1 129 ? -7.251 -9.165 -8.077 1.00 90.00 129 TYR A CA 1
ATOM 1012 C C . TYR A 1 129 ? -8.630 -9.533 -7.550 1.00 90.00 129 TYR A C 1
ATOM 1014 O O . TYR A 1 129 ? -9.086 -8.984 -6.543 1.00 90.00 129 TYR A O 1
ATOM 1022 N N . GLU A 1 130 ? -9.278 -10.485 -8.210 1.00 87.00 130 GLU A N 1
ATOM 1023 C CA . GLU A 1 130 ? -10.569 -11.008 -7.760 1.00 87.00 130 GLU A CA 1
ATOM 1024 C C . GLU A 1 130 ? -10.382 -12.086 -6.686 1.00 87.00 130 GLU A C 1
ATOM 1026 O O . GLU A 1 130 ? -11.235 -12.272 -5.816 1.00 87.00 130 GLU A O 1
ATOM 1031 N N . THR A 1 131 ? -9.254 -12.798 -6.730 1.00 88.25 131 THR A N 1
ATOM 1032 C CA . THR A 1 131 ? -8.981 -13.968 -5.899 1.00 88.25 131 THR A CA 1
ATOM 1033 C C . THR A 1 131 ? -7.538 -14.012 -5.400 1.00 88.25 131 THR A C 1
ATOM 1035 O O . THR A 1 131 ? -6.601 -13.578 -6.068 1.00 88.25 131 THR A O 1
ATOM 1038 N N . GLU A 1 132 ? -7.325 -14.626 -4.229 1.00 87.38 132 GLU A N 1
ATOM 1039 C CA . GLU A 1 132 ? -5.974 -14.804 -3.671 1.00 87.38 132 GLU A CA 1
ATOM 1040 C C . GLU A 1 132 ? -5.067 -15.672 -4.560 1.00 87.38 132 GLU A C 1
ATOM 1042 O O . GLU A 1 132 ? -3.845 -15.539 -4.529 1.00 87.38 132 GLU A O 1
ATOM 1047 N N . ALA A 1 133 ? -5.652 -16.555 -5.375 1.00 87.56 133 ALA A N 1
ATOM 1048 C CA . ALA A 1 133 ? -4.913 -17.440 -6.273 1.00 87.56 133 ALA A CA 1
ATOM 1049 C C . ALA A 1 133 ? -4.167 -16.696 -7.392 1.00 87.56 133 ALA A C 1
ATOM 1051 O O . ALA A 1 133 ? -3.251 -17.260 -7.986 1.00 87.56 133 ALA A O 1
ATOM 1052 N N . GLU A 1 134 ? -4.533 -15.443 -7.668 1.00 88.12 134 GLU A N 1
ATOM 1053 C CA . GLU A 1 134 ? -3.882 -14.624 -8.694 1.00 88.12 134 GLU A CA 1
ATOM 1054 C C . GLU A 1 134 ? -2.519 -14.078 -8.251 1.00 88.12 134 GLU A C 1
ATOM 1056 O O . GLU A 1 134 ? -1.679 -13.780 -9.100 1.00 88.12 134 GLU A O 1
ATOM 1061 N N . TYR A 1 135 ? -2.268 -13.975 -6.941 1.00 88.44 135 TYR A N 1
ATOM 1062 C CA . TYR A 1 135 ? -1.041 -13.365 -6.409 1.00 88.44 135 TYR A CA 1
ATOM 1063 C C . TYR A 1 135 ? -0.348 -14.165 -5.307 1.00 88.44 135 TYR A C 1
ATOM 1065 O O . TYR A 1 135 ? 0.784 -13.844 -4.933 1.00 88.44 135 TYR A O 1
ATOM 1073 N N . LEU A 1 136 ? -0.981 -15.213 -4.780 1.00 85.19 136 LEU A N 1
ATOM 1074 C CA . LEU A 1 136 ? -0.331 -16.134 -3.858 1.00 85.19 136 LEU A CA 1
ATOM 1075 C C . LEU A 1 136 ? 0.240 -17.336 -4.589 1.00 85.19 136 LEU A C 1
ATOM 1077 O O . LEU A 1 136 ? -0.402 -17.961 -5.431 1.00 85.19 136 LEU A O 1
ATOM 1081 N N . ALA A 1 137 ? 1.457 -17.705 -4.201 1.00 78.19 137 ALA A N 1
ATOM 1082 C CA . ALA A 1 137 ? 2.019 -18.965 -4.634 1.00 78.19 137 ALA A CA 1
ATOM 1083 C C . ALA A 1 137 ? 1.224 -20.136 -4.014 1.00 78.19 137 ALA A C 1
ATOM 1085 O O . ALA A 1 137 ? 0.749 -20.014 -2.878 1.00 78.19 137 ALA A O 1
ATOM 1086 N N . PRO A 1 138 ? 1.113 -21.292 -4.698 1.00 76.50 138 PRO A N 1
ATOM 1087 C CA . PRO A 1 138 ? 0.344 -22.439 -4.209 1.00 76.50 138 PRO A CA 1
ATO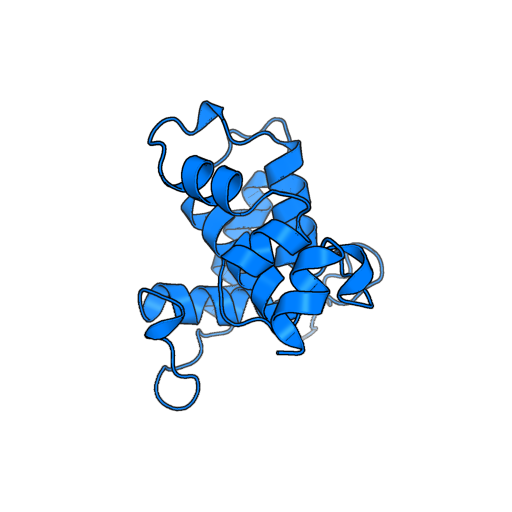M 1088 C C . PRO A 1 138 ? 0.688 -22.849 -2.770 1.00 76.50 138 PRO A C 1
ATOM 1090 O O . PRO A 1 138 ? -0.202 -23.083 -1.955 1.00 76.50 138 PRO A O 1
ATOM 1093 N N . GLN A 1 139 ? 1.975 -22.832 -2.417 1.00 76.31 139 GLN A N 1
ATOM 1094 C CA . GLN A 1 139 ? 2.445 -23.161 -1.070 1.00 76.31 139 GLN A CA 1
ATOM 1095 C C . GLN A 1 139 ? 1.966 -22.190 0.025 1.00 76.31 139 GLN A C 1
ATOM 1097 O O . GLN A 1 139 ? 1.845 -22.580 1.186 1.00 76.31 139 GLN A O 1
ATOM 1102 N N . ASP A 1 140 ? 1.702 -20.926 -0.314 1.00 74.25 140 ASP A N 1
ATOM 1103 C CA . ASP A 1 140 ? 1.235 -19.920 0.646 1.00 74.25 140 ASP A CA 1
ATOM 1104 C C . ASP A 1 140 ? -0.286 -20.001 0.846 1.00 74.25 140 ASP A C 1
ATOM 1106 O O . ASP A 1 140 ? -0.773 -19.737 1.948 1.00 74.25 140 ASP A O 1
ATOM 1110 N N . LEU A 1 141 ? -1.024 -20.457 -0.175 1.00 74.19 141 LEU A N 1
ATOM 1111 C CA . LEU A 1 141 ? -2.447 -20.801 -0.066 1.00 74.19 141 LEU A CA 1
ATOM 1112 C C . LEU A 1 141 ? -2.666 -22.012 0.849 1.00 74.19 141 LEU A C 1
ATOM 1114 O O . LEU A 1 141 ? -3.612 -22.037 1.636 1.00 74.19 141 LEU A O 1
ATOM 1118 N N . GLU A 1 142 ? -1.791 -23.017 0.771 1.00 72.44 142 GLU A N 1
ATOM 1119 C CA . GLU A 1 142 ? -1.881 -24.224 1.601 1.00 72.44 142 GLU A CA 1
ATOM 1120 C C . GLU A 1 142 ? -1.617 -23.936 3.082 1.00 72.44 142 GLU A C 1
ATOM 1122 O O . GLU A 1 142 ? -2.373 -24.396 3.937 1.00 72.44 142 GLU A O 1
ATOM 1127 N N . ARG A 1 143 ? -0.619 -23.097 3.394 1.00 69.75 143 ARG A N 1
ATOM 1128 C CA . ARG A 1 143 ? -0.266 -22.711 4.776 1.00 69.75 143 ARG A CA 1
ATOM 1129 C C . ARG A 1 143 ? -1.373 -21.982 5.538 1.00 69.75 143 ARG A C 1
ATOM 1131 O O . ARG A 1 143 ? -1.274 -21.870 6.753 1.00 69.75 143 ARG A O 1
ATOM 1138 N N . ARG A 1 144 ? -2.388 -21.454 4.850 1.00 66.06 144 ARG A N 1
ATOM 1139 C CA . ARG A 1 144 ? -3.551 -20.800 5.474 1.00 66.06 144 ARG A CA 1
ATOM 1140 C C . ARG A 1 144 ? -4.692 -21.759 5.804 1.00 66.06 144 ARG A C 1
ATOM 1142 O O . ARG A 1 144 ? -5.595 -21.369 6.536 1.00 66.06 144 ARG A O 1
ATOM 1149 N N . LYS A 1 145 ? -4.687 -22.972 5.243 1.00 59.97 145 LYS A N 1
ATOM 1150 C CA . LYS A 1 145 ? -5.730 -23.985 5.486 1.00 59.97 145 LYS A CA 1
ATOM 1151 C C . LYS A 1 145 ? -5.454 -24.848 6.723 1.00 59.97 145 LYS A C 1
ATOM 1153 O O . LYS A 1 145 ? -6.359 -25.542 7.175 1.00 59.97 145 LYS A O 1
ATOM 1158 N N . THR A 1 146 ? -4.223 -24.821 7.223 1.00 46.22 146 THR A N 1
ATOM 1159 C CA . THR A 1 146 ? -3.750 -25.450 8.470 1.00 46.22 146 THR A CA 1
ATOM 1160 C C . THR A 1 146 ? -3.678 -24.443 9.598 1.00 46.22 146 THR A C 1
ATOM 1162 O O . THR A 1 146 ? -4.068 -24.812 10.723 1.00 46.22 146 THR A O 1
#

Radius of gyration: 15.3 Å; Cα contacts (8 Å, |Δi|>4): 173; chains: 1; bounding box: 41×47×35 Å

Solvent-accessible surface area (backbone atoms only — not comparable to full-atom values): 8516 Å² total; per-residue (Å²): 133,86,78,78,76,69,68,71,86,88,48,76,73,40,56,65,17,41,37,53,22,49,36,22,55,74,48,66,36,59,91,63,43,41,87,91,77,50,74,76,65,51,71,69,57,47,50,51,53,49,51,58,56,56,73,49,77,42,90,86,43,79,80,75,71,57,65,59,56,51,35,22,26,32,2,28,9,42,70,69,77,41,81,45,55,55,48,8,25,25,67,63,74,34,61,41,72,60,47,55,50,63,70,68,45,92,64,67,85,74,67,46,63,66,59,53,50,44,30,48,32,35,10,46,46,76,43,83,76,96,51,68,77,81,46,45,56,74,73,61,58,52,66,71,76,110

Sequence (146 aa):
MNGQETMQLGCPLDLSGLRTALAIEEAGQWHLYDPERDPAPSDAQVEAVYQEIMAFNSKHVPLPDTRYLRLMVDAAAAL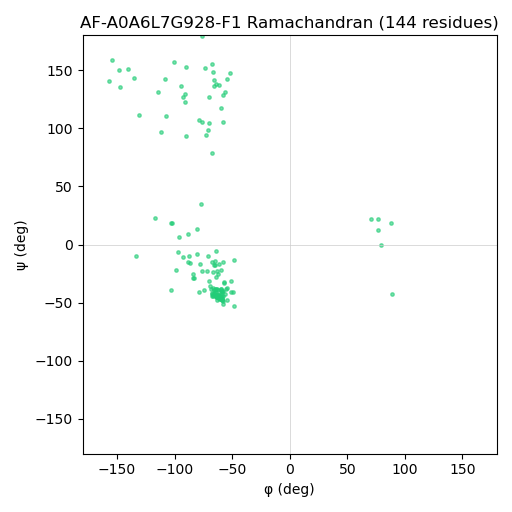HGHNARRWGWSVIGVNPTSGRRILGEEDHTKVSWQLWFTAMSFGLGFARYETEAEYLAPQDLERRKT